Protein AF-A0AAD6T3C4-F1 (afdb_monomer_lite)

Sequence (75 aa):
MGRRPTEDDTYDYGLFLLNKLLNEQGRSLTDFPSMPMFRIDWDAHVDNPLIAEQLDYDKAEEHQRAEHNIALFND

pLDDT: mean 85.48, std 11.04, range [39.09, 95.5]

Organism: NCBI:txid1745969

Structure (mmCIF, N/CA/C/O backbone):
data_AF-A0AAD6T3C4-F1
#
_entry.id   AF-A0AAD6T3C4-F1
#
loop_
_atom_site.group_PDB
_atom_site.id
_atom_site.type_symbol
_atom_site.label_atom_id
_atom_site.label_alt_id
_atom_site.label_comp_id
_atom_site.label_asym_id
_atom_site.label_entity_id
_atom_site.label_seq_id
_atom_site.pdbx_PDB_ins_code
_atom_site.Cartn_x
_atom_site.Cartn_y
_atom_site.Cartn_z
_atom_site.occupancy
_atom_site.B_iso_or_equiv
_atom_site.auth_seq_id
_atom_site.auth_comp_id
_atom_site.auth_asym_id
_atom_site.auth_atom_id
_atom_site.pdbx_PDB_model_num
ATOM 1 N N . MET A 1 1 ? 17.409 -1.216 16.099 1.00 39.09 1 MET A N 1
ATOM 2 C CA . MET A 1 1 ? 18.058 -0.274 15.157 1.00 39.09 1 MET A CA 1
ATOM 3 C C . MET A 1 1 ? 17.469 -0.535 13.780 1.00 39.09 1 MET A C 1
ATOM 5 O O . MET A 1 1 ? 17.723 -1.601 13.237 1.00 39.09 1 MET A O 1
ATOM 9 N N . GLY A 1 2 ? 16.615 0.356 13.270 1.00 61.16 2 GLY A N 1
ATOM 10 C CA . GLY A 1 2 ? 16.022 0.199 11.938 1.00 61.16 2 GLY A CA 1
ATOM 11 C C . GLY A 1 2 ? 17.070 0.441 10.852 1.00 61.16 2 GLY A C 1
ATOM 12 O O . GLY A 1 2 ? 17.801 1.432 10.915 1.00 61.16 2 GLY A O 1
ATOM 13 N N . ARG A 1 3 ? 17.175 -0.471 9.882 1.00 73.75 3 ARG A N 1
ATOM 14 C CA . ARG A 1 3 ? 18.003 -0.273 8.687 1.00 73.75 3 ARG A CA 1
ATOM 15 C C . ARG A 1 3 ? 17.445 0.922 7.912 1.00 73.75 3 ARG A C 1
ATOM 17 O O . ARG A 1 3 ? 16.240 0.998 7.695 1.00 73.75 3 ARG A O 1
ATOM 24 N N . ARG A 1 4 ? 18.311 1.850 7.497 1.00 79.94 4 ARG A N 1
ATOM 25 C CA . ARG A 1 4 ? 17.904 2.908 6.563 1.00 79.94 4 ARG A CA 1
ATOM 26 C C . ARG A 1 4 ? 17.694 2.286 5.178 1.00 79.94 4 ARG A C 1
ATOM 28 O O . ARG A 1 4 ? 18.592 1.555 4.751 1.00 79.94 4 ARG A O 1
ATOM 35 N N . PRO A 1 5 ? 16.561 2.550 4.508 1.00 81.75 5 PRO A N 1
ATOM 36 C CA . PRO A 1 5 ? 16.334 2.048 3.160 1.00 81.75 5 PRO A CA 1
ATOM 37 C C . PRO A 1 5 ? 17.393 2.605 2.205 1.00 81.75 5 PRO A C 1
ATOM 39 O O . PRO A 1 5 ? 17.828 3.753 2.343 1.00 81.75 5 PRO A O 1
ATOM 42 N N . THR A 1 6 ? 17.846 1.767 1.277 1.00 91.50 6 THR A N 1
ATOM 43 C CA . THR A 1 6 ? 18.770 2.160 0.208 1.00 91.50 6 THR A CA 1
ATOM 44 C C . THR A 1 6 ? 18.010 2.774 -0.974 1.00 91.50 6 THR A C 1
ATOM 46 O O . THR A 1 6 ? 16.777 2.760 -1.030 1.00 91.50 6 THR A O 1
ATOM 49 N N . GLU A 1 7 ? 18.743 3.318 -1.947 1.00 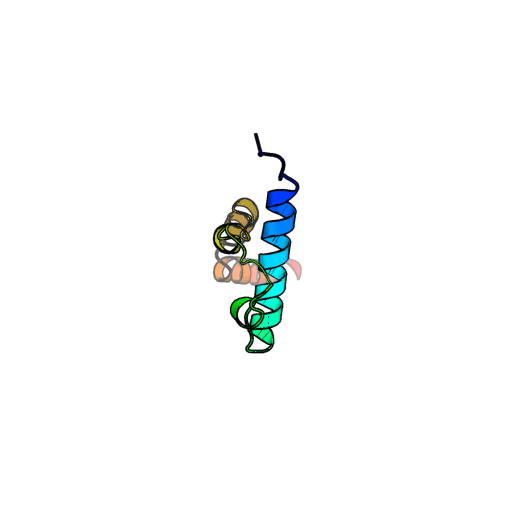92.19 7 GLU A N 1
ATOM 50 C CA . GLU A 1 7 ? 18.147 3.745 -3.220 1.00 92.19 7 GLU A CA 1
ATOM 51 C C . GLU A 1 7 ? 17.512 2.564 -3.967 1.00 92.19 7 GLU A C 1
ATOM 53 O O . GLU A 1 7 ? 16.407 2.698 -4.485 1.00 92.19 7 GLU A O 1
ATOM 58 N N . ASP A 1 8 ? 18.150 1.389 -3.934 1.00 92.56 8 ASP A N 1
ATOM 59 C CA . ASP A 1 8 ? 17.595 0.158 -4.508 1.00 92.56 8 ASP A CA 1
ATOM 60 C C . ASP A 1 8 ? 16.282 -0.248 -3.828 1.00 92.56 8 ASP A C 1
ATOM 62 O O . ASP A 1 8 ? 15.326 -0.592 -4.518 1.00 92.56 8 ASP A O 1
ATOM 66 N N . ASP A 1 9 ? 16.202 -0.157 -2.493 1.00 90.88 9 ASP A N 1
ATOM 67 C CA . ASP A 1 9 ? 14.968 -0.441 -1.748 1.00 90.88 9 ASP A CA 1
ATOM 68 C C . ASP A 1 9 ? 13.848 0.534 -2.167 1.00 90.88 9 ASP A C 1
ATOM 70 O O . ASP A 1 9 ? 12.691 0.146 -2.321 1.00 90.88 9 ASP A O 1
ATOM 74 N N . THR A 1 10 ? 14.197 1.803 -2.404 1.00 90.94 10 THR A N 1
ATOM 75 C CA . THR A 1 10 ? 13.250 2.835 -2.858 1.00 90.94 10 THR A CA 1
ATOM 76 C C . THR A 1 10 ? 12.756 2.559 -4.278 1.00 90.94 10 THR A C 1
ATOM 78 O O . THR A 1 10 ? 11.562 2.680 -4.557 1.00 90.94 10 THR A O 1
ATOM 81 N N . TYR A 1 11 ? 13.662 2.173 -5.178 1.00 94.44 11 TYR A N 1
ATOM 82 C CA . TYR A 1 11 ? 13.326 1.810 -6.552 1.00 94.44 11 TYR A CA 1
ATOM 83 C C . TYR A 1 11 ? 12.428 0.567 -6.602 1.00 94.44 11 TYR A C 1
ATOM 85 O O . TYR A 1 11 ? 11.402 0.571 -7.283 1.00 94.44 11 TYR A O 1
ATOM 93 N N . ASP A 1 12 ? 12.772 -0.465 -5.831 1.00 94.31 12 ASP A N 1
ATOM 94 C CA . ASP A 1 12 ? 12.005 -1.707 -5.729 1.00 94.31 12 ASP A CA 1
ATOM 95 C C . ASP A 1 12 ? 10.588 -1.462 -5.190 1.00 94.31 12 ASP A C 1
ATOM 97 O O . ASP A 1 12 ? 9.606 -1.939 -5.762 1.00 94.31 12 ASP A O 1
ATOM 101 N N . TYR A 1 13 ? 10.466 -0.630 -4.151 1.00 92.38 13 TYR A N 1
ATOM 102 C CA . TYR A 1 13 ? 9.171 -0.218 -3.614 1.00 92.38 13 TYR A CA 1
ATOM 103 C C . TYR A 1 13 ? 8.341 0.577 -4.633 1.00 92.38 13 TYR A C 1
ATOM 105 O O . TYR A 1 13 ? 7.130 0.387 -4.747 1.00 92.38 13 TYR A O 1
ATOM 113 N N . GLY A 1 14 ? 8.985 1.429 -5.437 1.00 93.75 14 GLY A N 1
ATOM 114 C CA . GLY A 1 14 ? 8.330 2.138 -6.536 1.00 93.75 14 GLY A CA 1
ATOM 115 C C . GLY A 1 14 ? 7.716 1.191 -7.572 1.00 93.75 14 GLY A C 1
ATOM 116 O O . GLY A 1 14 ? 6.571 1.386 -7.981 1.00 93.75 14 GLY A O 1
ATOM 117 N N . LEU A 1 15 ? 8.434 0.130 -7.954 1.00 95.50 15 LEU A N 1
ATOM 118 C CA . LEU A 1 15 ? 7.911 -0.909 -8.849 1.00 95.50 15 LEU A CA 1
ATOM 119 C C . LEU A 1 15 ? 6.718 -1.644 -8.228 1.00 95.50 15 LEU A C 1
ATOM 121 O O . LEU A 1 15 ? 5.722 -1.886 -8.906 1.00 95.50 15 LEU A O 1
ATOM 125 N N . PHE A 1 16 ? 6.779 -1.955 -6.935 1.00 94.56 16 PHE A N 1
ATOM 126 C CA . PHE A 1 16 ? 5.661 -2.565 -6.220 1.00 94.56 16 PHE A CA 1
ATOM 127 C C . PHE A 1 16 ? 4.397 -1.692 -6.253 1.00 94.56 16 PHE A C 1
ATOM 129 O O . PHE A 1 16 ? 3.319 -2.183 -6.597 1.00 94.56 16 PHE A O 1
ATOM 136 N N . LEU A 1 17 ? 4.526 -0.388 -5.982 1.00 93.88 17 LEU A N 1
ATOM 137 C CA . LEU A 1 17 ? 3.405 0.555 -6.052 1.00 93.88 17 LEU A CA 1
ATOM 138 C C . LEU A 1 17 ? 2.830 0.669 -7.469 1.00 93.88 17 LEU A C 1
ATOM 140 O O . LEU A 1 17 ? 1.612 0.657 -7.644 1.00 93.88 17 LEU A O 1
ATOM 144 N N . LEU A 1 18 ? 3.694 0.734 -8.485 1.00 95.06 18 LEU A N 1
ATOM 145 C CA . LEU A 1 18 ? 3.261 0.739 -9.883 1.00 95.06 18 LEU A CA 1
ATOM 146 C C . LEU A 1 18 ? 2.494 -0.537 -10.237 1.00 95.0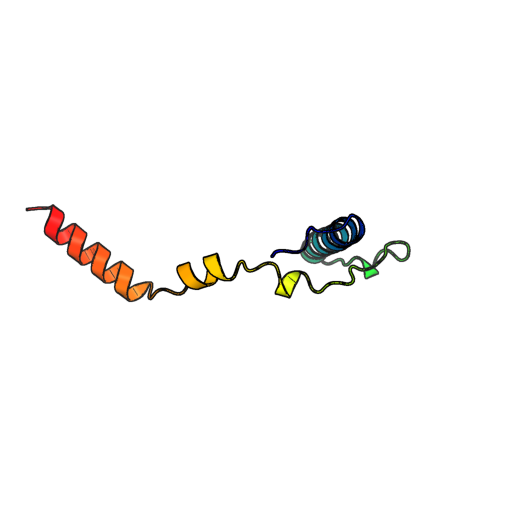6 18 LEU A C 1
ATOM 148 O O . LEU A 1 18 ? 1.451 -0.459 -10.880 1.00 95.06 18 LEU A O 1
ATOM 152 N N . ASN A 1 19 ? 2.964 -1.702 -9.788 1.00 94.88 19 ASN A N 1
ATOM 153 C CA . ASN A 1 19 ? 2.267 -2.960 -10.030 1.00 94.88 19 ASN A CA 1
ATOM 154 C C . ASN A 1 19 ? 0.888 -2.999 -9.357 1.00 94.88 19 ASN A C 1
ATOM 156 O O . ASN A 1 19 ? -0.059 -3.482 -9.970 1.00 94.88 19 ASN A O 1
ATOM 160 N N . LYS A 1 20 ? 0.743 -2.455 -8.140 1.00 93.06 20 LYS A N 1
ATOM 161 C CA . LYS A 1 20 ? -0.569 -2.328 -7.479 1.00 93.06 20 LYS A CA 1
ATOM 162 C C . LYS A 1 20 ? -1.544 -1.477 -8.293 1.00 93.06 20 LYS A C 1
ATOM 164 O O . LYS A 1 20 ? -2.654 -1.927 -8.556 1.00 93.06 20 LYS A O 1
ATOM 169 N N . LEU A 1 21 ? -1.105 -0.307 -8.761 1.00 94.75 21 LEU A N 1
ATOM 170 C CA . LEU A 1 21 ? -1.925 0.573 -9.604 1.00 94.75 21 LEU A CA 1
ATOM 171 C C . LEU A 1 21 ? -2.312 -0.084 -10.936 1.00 94.75 21 LEU A C 1
ATOM 173 O O . LEU A 1 21 ? -3.423 0.098 -11.429 1.00 94.75 21 LEU A O 1
ATOM 177 N N . LEU A 1 22 ? -1.405 -0.859 -11.534 1.00 95.06 22 LEU A N 1
ATOM 178 C CA . LEU A 1 22 ? -1.704 -1.614 -12.750 1.00 95.06 22 LEU A CA 1
ATOM 179 C C . LEU A 1 22 ? -2.727 -2.721 -12.486 1.00 95.06 22 LEU A C 1
ATOM 181 O O . LEU A 1 22 ? -3.651 -2.882 -13.286 1.00 95.06 22 LEU A O 1
ATOM 185 N N . ASN A 1 23 ? -2.608 -3.430 -11.361 1.00 94.25 23 ASN A N 1
ATOM 186 C CA . ASN A 1 23 ? -3.536 -4.497 -10.991 1.00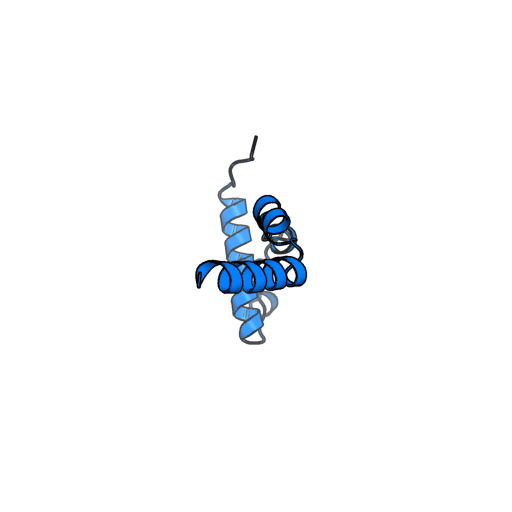 94.25 23 ASN A CA 1
ATOM 187 C C . ASN A 1 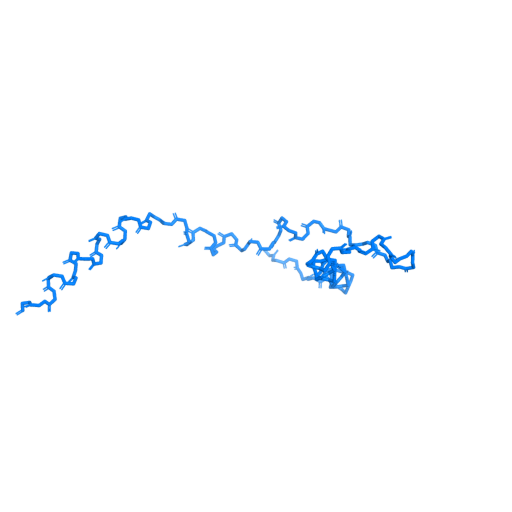23 ? -4.970 -3.967 -10.839 1.00 94.25 23 ASN A C 1
ATOM 189 O O . ASN A 1 23 ? -5.908 -4.626 -11.285 1.00 94.25 23 ASN A O 1
ATOM 193 N N . GLU A 1 24 ? -5.152 -2.755 -10.300 1.00 94.69 24 GLU A N 1
ATOM 194 C CA . GLU A 1 24 ? -6.461 -2.076 -10.235 1.00 94.69 24 GLU A CA 1
ATOM 195 C C . GLU A 1 24 ? -7.088 -1.853 -11.623 1.00 94.69 24 GLU A C 1
ATOM 197 O O . GLU A 1 24 ? -8.309 -1.811 -11.766 1.00 94.69 24 GLU A O 1
ATOM 202 N N . GLN A 1 25 ? -6.258 -1.747 -12.662 1.00 93.94 25 GLN A N 1
ATOM 203 C CA . GLN A 1 25 ? -6.655 -1.580 -14.063 1.00 93.94 25 GLN A CA 1
ATOM 204 C C . GLN A 1 25 ? -6.703 -2.921 -14.828 1.00 93.94 25 GLN A C 1
ATOM 206 O O . GLN A 1 25 ? -6.869 -2.926 -16.050 1.00 93.94 25 GLN A O 1
ATOM 211 N N . GLY A 1 26 ? -6.531 -4.059 -14.143 1.00 95.06 26 GLY A N 1
ATOM 212 C CA . GLY A 1 26 ? -6.494 -5.393 -14.753 1.00 95.06 26 GLY A CA 1
ATOM 213 C C . GLY A 1 26 ? -5.218 -5.693 -15.550 1.00 95.06 26 GLY A C 1
ATOM 214 O O . GLY A 1 26 ? -5.244 -6.545 -16.436 1.00 95.06 26 GLY A O 1
ATOM 215 N N . ARG A 1 27 ? -4.122 -4.980 -15.269 1.00 94.81 27 ARG A N 1
ATOM 216 C CA . ARG A 1 27 ? -2.792 -5.181 -15.866 1.00 94.81 27 ARG A CA 1
ATOM 217 C C . ARG A 1 27 ? -1.757 -5.506 -14.794 1.00 94.81 27 ARG A C 1
ATOM 219 O O . ARG A 1 27 ? -2.009 -5.325 -13.616 1.00 94.81 27 ARG A O 1
ATOM 226 N N . SER A 1 28 ? -0.565 -5.916 -15.196 1.00 94.19 28 SER A N 1
ATOM 227 C CA . SER A 1 28 ? 0.590 -6.078 -14.308 1.00 94.19 28 SER A CA 1
ATOM 228 C C . SER A 1 28 ? 1.858 -5.546 -14.977 1.00 94.19 28 SER A C 1
ATOM 230 O O . SER A 1 28 ? 1.902 -5.347 -16.192 1.00 94.19 28 SER A O 1
ATOM 232 N N . LEU A 1 29 ? 2.925 -5.326 -14.204 1.00 93.75 29 LEU A N 1
ATOM 233 C CA . LEU A 1 29 ? 4.247 -5.014 -14.753 1.00 93.75 29 LEU A CA 1
ATOM 234 C C . LEU A 1 29 ? 4.731 -6.059 -15.768 1.00 93.75 29 LEU A C 1
ATOM 236 O O . LEU A 1 29 ? 5.458 -5.707 -16.693 1.00 93.75 29 LEU A O 1
ATOM 240 N N . THR A 1 30 ? 4.278 -7.312 -15.662 1.00 93.81 30 THR A N 1
ATOM 241 C CA . THR A 1 30 ? 4.588 -8.366 -16.640 1.00 93.81 30 THR A CA 1
ATOM 242 C C . THR A 1 30 ? 4.088 -8.056 -18.051 1.00 93.81 30 THR A C 1
ATOM 244 O O . THR A 1 30 ? 4.635 -8.586 -19.016 1.00 93.81 30 THR A O 1
ATOM 247 N N . ASP A 1 31 ? 3.088 -7.181 -18.193 1.00 93.81 31 ASP A N 1
ATOM 248 C CA . ASP A 1 3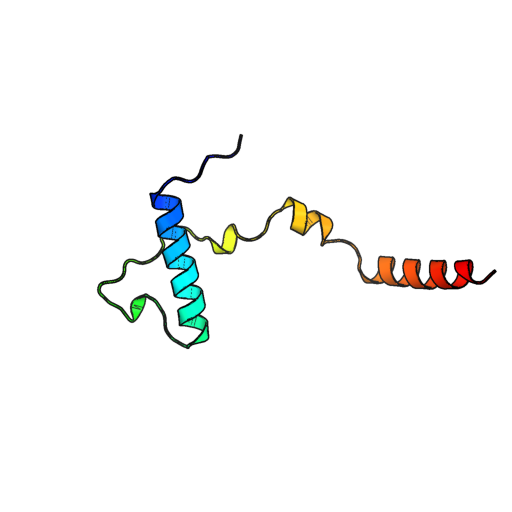1 ? 2.567 -6.744 -19.494 1.00 93.81 31 ASP A CA 1
ATOM 249 C C . ASP A 1 31 ? 3.515 -5.768 -20.217 1.00 93.81 31 ASP A C 1
ATOM 251 O O . ASP A 1 31 ? 3.279 -5.411 -21.374 1.00 93.81 31 ASP A O 1
ATOM 255 N N . PHE A 1 32 ? 4.597 -5.335 -19.558 1.00 91.94 32 PHE A N 1
ATOM 256 C CA . PHE A 1 32 ? 5.595 -4.401 -20.073 1.00 91.94 32 PHE A CA 1
ATOM 257 C C . PHE A 1 32 ? 6.984 -5.067 -20.062 1.00 91.94 32 PHE A C 1
ATOM 259 O O . PHE A 1 32 ? 7.722 -4.928 -19.092 1.00 91.94 32 PHE A O 1
ATOM 266 N N . PRO A 1 33 ? 7.406 -5.757 -21.141 1.00 88.56 33 PRO A N 1
ATOM 267 C CA . PRO A 1 33 ? 8.600 -6.617 -21.131 1.00 88.56 33 PRO A CA 1
ATOM 268 C C . PRO A 1 33 ? 9.931 -5.921 -20.799 1.00 88.56 33 PRO A C 1
ATOM 270 O O . PRO A 1 33 ? 10.895 -6.584 -20.429 1.00 88.56 33 PRO A O 1
ATOM 273 N N . SER A 1 34 ? 10.011 -4.597 -20.962 1.00 90.88 34 SER A N 1
ATOM 274 C CA . SER A 1 34 ? 11.191 -3.796 -20.615 1.00 90.88 34 SER A CA 1
ATOM 275 C C . SER A 1 34 ? 11.208 -3.318 -19.159 1.00 90.88 34 SER A C 1
ATOM 277 O O . SER A 1 34 ? 12.209 -2.746 -18.731 1.00 90.88 34 SER A O 1
ATOM 279 N N . MET A 1 35 ? 10.109 -3.485 -18.418 1.00 87.75 35 MET A N 1
ATOM 280 C CA . MET A 1 35 ? 10.012 -3.095 -17.014 1.00 87.75 35 MET A CA 1
ATOM 281 C C . MET A 1 35 ? 10.512 -4.232 -16.113 1.00 87.75 35 MET A C 1
ATOM 283 O O . MET A 1 35 ? 10.071 -5.372 -16.262 1.00 87.75 35 MET A O 1
ATOM 287 N N . PRO A 1 36 ? 11.412 -3.952 -15.156 1.00 92.19 36 PRO A N 1
ATOM 288 C CA . PRO A 1 36 ? 11.777 -4.924 -14.135 1.00 92.19 36 PRO A CA 1
ATOM 289 C C . PRO A 1 36 ? 10.616 -5.177 -13.161 1.00 92.19 36 PRO A C 1
ATOM 291 O O . PRO A 1 36 ? 9.791 -4.300 -12.911 1.00 92.19 36 PRO A O 1
ATOM 294 N N . MET A 1 37 ? 10.590 -6.373 -12.568 1.00 92.25 37 MET A N 1
ATOM 295 C CA . MET A 1 37 ? 9.706 -6.694 -11.443 1.00 92.25 37 MET A CA 1
ATOM 296 C C . MET A 1 37 ? 10.325 -6.230 -10.122 1.00 92.25 37 MET A C 1
ATOM 298 O O . MET A 1 37 ? 11.549 -6.269 -9.964 1.00 92.25 37 MET A O 1
ATOM 302 N N . PHE A 1 38 ? 9.473 -5.848 -9.167 1.00 92.50 38 PHE A N 1
ATOM 303 C CA . PHE A 1 38 ? 9.886 -5.692 -7.773 1.00 92.50 38 PHE A CA 1
ATOM 304 C C . PHE A 1 38 ? 10.321 -7.050 -7.199 1.00 92.50 38 PHE A C 1
ATOM 306 O O . PHE A 1 38 ? 9.845 -8.106 -7.625 1.00 92.50 38 PHE A O 1
ATOM 313 N N . ARG A 1 39 ? 11.262 -7.028 -6.259 1.00 92.69 39 ARG A N 1
ATOM 314 C CA . ARG A 1 39 ? 11.929 -8.209 -5.697 1.00 92.69 39 ARG A CA 1
ATOM 315 C C . ARG A 1 39 ? 11.487 -8.492 -4.274 1.00 92.69 39 ARG A C 1
ATOM 317 O O . ARG A 1 39 ? 11.461 -9.654 -3.878 1.00 92.69 39 ARG A O 1
ATOM 324 N N . ILE A 1 40 ? 11.207 -7.450 -3.498 1.00 89.06 40 ILE A N 1
ATOM 325 C CA . ILE A 1 40 ? 10.819 -7.576 -2.097 1.00 89.06 40 ILE A CA 1
ATOM 326 C C . ILE A 1 40 ? 9.302 -7.729 -2.026 1.00 89.06 40 ILE A C 1
ATOM 328 O O . ILE A 1 40 ? 8.558 -6.997 -2.676 1.00 89.06 40 ILE A O 1
ATOM 332 N N . ASP A 1 41 ? 8.839 -8.675 -1.212 1.00 84.88 41 ASP A N 1
ATOM 333 C CA . ASP A 1 41 ? 7.425 -8.787 -0.866 1.00 84.88 41 ASP A CA 1
ATOM 334 C C . ASP A 1 41 ? 7.046 -7.657 0.097 1.00 84.88 41 ASP A C 1
ATOM 336 O O . ASP A 1 41 ? 7.018 -7.808 1.319 1.00 84.88 41 ASP A O 1
ATOM 340 N N . TRP A 1 42 ? 6.827 -6.475 -0.471 1.00 86.94 42 TRP A N 1
ATOM 341 C CA . TRP A 1 42 ? 6.459 -5.295 0.292 1.00 86.94 42 TRP A CA 1
ATOM 342 C C . TRP A 1 42 ? 5.072 -5.418 0.914 1.00 86.94 42 TRP A C 1
ATOM 344 O O . TRP A 1 42 ? 4.837 -4.733 1.903 1.00 86.94 42 TRP A O 1
ATOM 354 N N . ASP A 1 43 ? 4.195 -6.298 0.409 1.00 82.69 43 ASP A N 1
ATOM 355 C CA . ASP A 1 43 ? 2.882 -6.557 1.011 1.00 82.69 43 ASP A CA 1
ATOM 356 C C . ASP A 1 43 ? 3.017 -7.129 2.428 1.00 82.69 43 ASP A C 1
ATOM 358 O O . ASP A 1 43 ? 2.312 -6.695 3.337 1.00 82.69 43 ASP A O 1
ATOM 362 N N . ALA A 1 44 ? 4.011 -7.989 2.661 1.00 78.06 44 ALA A N 1
ATOM 363 C CA . ALA A 1 44 ? 4.340 -8.499 3.994 1.00 78.06 44 ALA A CA 1
ATOM 364 C C . ALA A 1 44 ? 4.912 -7.432 4.955 1.00 78.06 44 ALA A C 1
ATOM 366 O O . ALA A 1 44 ? 5.076 -7.693 6.148 1.00 78.06 44 ALA A O 1
ATOM 367 N N . HIS A 1 45 ? 5.239 -6.239 4.450 1.00 70.12 45 HIS A N 1
ATOM 368 C CA . HIS A 1 45 ? 5.885 -5.158 5.196 1.00 70.12 45 HIS A CA 1
ATOM 369 C C . HIS A 1 45 ? 5.045 -3.872 5.294 1.00 70.12 45 HIS A C 1
ATOM 371 O O . HIS A 1 45 ? 5.513 -2.906 5.900 1.00 70.12 45 HIS A O 1
ATOM 377 N N . VAL A 1 46 ? 3.834 -3.827 4.717 1.00 64.38 46 VAL A N 1
ATOM 378 C CA . VAL A 1 46 ? 2.974 -2.621 4.751 1.00 64.38 46 VAL A CA 1
ATOM 379 C C . VAL A 1 46 ? 2.351 -2.415 6.128 1.00 64.38 46 VAL A C 1
ATOM 381 O O . VAL A 1 46 ? 2.156 -1.273 6.549 1.00 64.38 46 VAL A O 1
ATOM 384 N N . ASP A 1 47 ? 2.072 -3.500 6.852 1.00 64.75 47 ASP A N 1
ATOM 385 C CA . ASP A 1 47 ? 1.498 -3.394 8.186 1.00 64.75 47 ASP A CA 1
ATOM 386 C C . ASP A 1 47 ? 2.561 -2.957 9.190 1.00 64.75 47 ASP A C 1
ATOM 388 O O . ASP A 1 47 ? 3.537 -3.657 9.465 1.00 64.75 47 ASP A O 1
ATOM 392 N N . ASN A 1 48 ? 2.357 -1.772 9.769 1.00 71.50 48 ASN A N 1
ATOM 393 C CA . ASN A 1 48 ? 3.117 -1.344 10.930 1.00 71.50 48 ASN A CA 1
ATOM 394 C C . ASN A 1 48 ? 2.631 -2.174 12.129 1.00 71.50 48 ASN A C 1
ATOM 396 O O . ASN A 1 48 ? 1.512 -1.942 12.590 1.00 71.50 48 ASN A O 1
ATOM 400 N N . PRO A 1 49 ? 3.445 -3.099 12.667 1.00 69.38 49 PRO A N 1
ATOM 401 C CA . PRO A 1 49 ? 3.000 -4.024 13.705 1.00 69.38 49 PRO A CA 1
ATOM 402 C C . PRO A 1 49 ? 2.535 -3.299 14.971 1.00 69.38 49 PRO A C 1
ATOM 404 O O . PRO A 1 49 ? 1.618 -3.767 15.631 1.00 69.38 49 PRO A O 1
ATOM 407 N N . LEU A 1 50 ? 3.100 -2.122 15.268 1.00 73.19 50 LEU A N 1
ATOM 408 C CA . LEU A 1 50 ? 2.660 -1.298 16.395 1.00 73.19 50 LEU A CA 1
ATOM 409 C C . LEU A 1 50 ? 1.257 -0.730 16.162 1.00 73.19 50 LEU A C 1
ATOM 411 O O . LEU A 1 50 ? 0.470 -0.635 17.092 1.00 73.19 50 LEU A O 1
ATOM 415 N N . ILE A 1 51 ? 0.935 -0.342 14.925 1.00 76.00 51 ILE A N 1
ATOM 416 C CA . ILE A 1 51 ? -0.407 0.145 14.583 1.00 76.00 51 ILE A CA 1
ATOM 417 C C . ILE A 1 51 ? -1.388 -1.027 14.556 1.00 76.00 51 ILE A C 1
ATOM 419 O O . ILE A 1 51 ? -2.483 -0.898 15.088 1.00 76.00 51 ILE A O 1
ATOM 423 N N . ALA A 1 52 ? -0.992 -2.169 13.992 1.00 77.38 52 ALA A N 1
ATOM 424 C CA . ALA A 1 52 ? -1.813 -3.374 13.965 1.00 77.38 52 ALA A CA 1
ATOM 425 C C . ALA A 1 52 ? -2.180 -3.844 15.384 1.00 77.38 52 ALA A C 1
ATOM 427 O O . ALA A 1 52 ? -3.353 -4.080 15.647 1.00 77.38 52 ALA A O 1
ATOM 428 N N . GLU A 1 53 ? -1.218 -3.875 16.314 1.00 78.62 53 GLU A N 1
ATOM 429 C CA . GLU A 1 53 ? -1.457 -4.204 17.728 1.00 78.62 53 GLU A CA 1
ATOM 430 C C . GLU A 1 53 ? -2.469 -3.249 18.377 1.00 78.62 53 GLU A C 1
ATOM 432 O O . GLU A 1 53 ? -3.380 -3.684 19.071 1.00 78.62 53 GLU A O 1
ATOM 437 N N . GLN A 1 54 ? -2.357 -1.942 18.121 1.00 80.44 54 GLN A N 1
ATOM 438 C CA . GLN A 1 54 ? -3.305 -0.961 18.663 1.00 80.44 54 GLN A CA 1
ATOM 439 C C . GLN A 1 54 ? -4.694 -1.030 18.009 1.00 80.44 54 GLN A C 1
ATOM 441 O O . GLN A 1 54 ? -5.655 -0.514 18.573 1.00 80.44 54 GLN A O 1
ATOM 446 N N . LEU A 1 55 ? -4.814 -1.627 16.821 1.00 79.94 55 LEU A N 1
ATOM 447 C CA . LEU A 1 55 ? -6.081 -1.793 16.104 1.00 79.94 55 LEU A CA 1
ATOM 448 C C . LEU A 1 55 ? -6.770 -3.138 16.384 1.00 79.94 55 LEU A C 1
ATOM 450 O O . LEU A 1 55 ? -7.941 -3.284 16.025 1.00 79.94 55 LEU A O 1
ATOM 454 N N . ASP A 1 56 ? -6.087 -4.078 17.041 1.00 84.81 56 ASP A N 1
ATOM 455 C CA . ASP A 1 56 ? -6.590 -5.407 17.416 1.00 84.81 56 ASP A CA 1
ATOM 456 C C . ASP A 1 56 ? -7.289 -5.416 18.792 1.00 84.81 56 ASP A C 1
ATOM 458 O O . ASP A 1 56 ? -7.130 -6.325 19.603 1.00 84.81 56 ASP A O 1
ATOM 462 N N . TYR A 1 57 ? -8.053 -4.366 19.096 1.00 84.94 57 TYR A N 1
ATOM 463 C CA . TYR A 1 57 ? -8.902 -4.328 20.289 1.00 84.94 57 TYR A CA 1
ATOM 464 C C . TYR A 1 57 ? -10.309 -4.860 19.984 1.00 84.94 57 TYR A C 1
ATOM 466 O O . TYR A 1 57 ? -10.780 -4.819 18.841 1.00 84.94 57 TYR A O 1
ATOM 474 N N . ASP A 1 58 ? -11.019 -5.319 21.019 1.00 87.81 58 ASP A N 1
ATOM 475 C CA . ASP A 1 58 ? -12.407 -5.759 20.882 1.00 87.81 58 ASP A CA 1
ATOM 476 C C . ASP A 1 58 ? -13.327 -4.558 20.615 1.00 87.81 58 ASP A C 1
ATOM 478 O O . ASP A 1 58 ? -13.719 -3.797 21.503 1.00 87.81 58 ASP A O 1
ATOM 482 N N . LYS A 1 59 ? -13.680 -4.388 19.340 1.00 90.44 59 LYS A N 1
ATOM 483 C CA . LYS A 1 59 ? -14.546 -3.300 18.872 1.00 90.44 59 LYS A CA 1
ATOM 484 C C . LYS A 1 59 ? -15.957 -3.383 19.450 1.00 90.44 59 LYS A C 1
ATOM 486 O O . LYS A 1 59 ? -16.603 -2.346 19.580 1.00 90.44 59 LYS A O 1
ATOM 491 N N . ALA A 1 60 ? -16.450 -4.582 19.765 1.00 90.06 60 ALA A N 1
ATOM 492 C CA . ALA A 1 60 ? -17.774 -4.752 20.350 1.00 90.06 60 ALA A CA 1
ATOM 493 C C . ALA A 1 60 ? -17.769 -4.331 21.823 1.00 90.06 60 ALA A C 1
ATOM 495 O O . ALA A 1 60 ? -18.679 -3.620 22.251 1.00 90.06 60 ALA A O 1
ATOM 496 N N . GLU A 1 61 ? -16.727 -4.700 22.570 1.00 91.56 61 GLU A N 1
ATOM 497 C CA . GLU A 1 61 ? -16.549 -4.256 23.955 1.00 91.56 61 GLU A CA 1
ATOM 498 C C . GLU A 1 61 ? -16.416 -2.727 24.041 1.00 91.56 61 GLU A C 1
ATOM 500 O O . GLU A 1 61 ? -17.113 -2.086 24.830 1.00 91.56 61 GLU A O 1
ATOM 505 N N . GLU A 1 62 ? -15.583 -2.117 23.194 1.00 88.06 62 GLU A N 1
ATOM 506 C CA . GLU A 1 62 ? -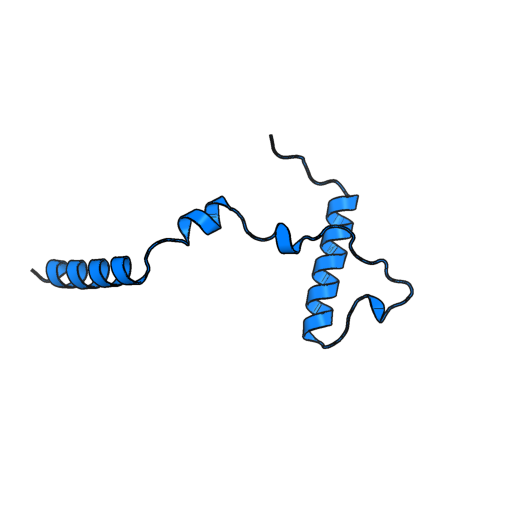15.420 -0.657 23.172 1.00 88.06 62 GLU A CA 1
ATOM 507 C C . GLU A 1 62 ? -16.706 0.071 22.762 1.00 88.06 62 GLU A C 1
ATOM 509 O O . GLU A 1 62 ? -17.033 1.119 23.323 1.00 88.06 62 GLU A O 1
ATOM 514 N N . HIS A 1 63 ? -17.494 -0.503 21.850 1.00 89.62 63 HIS A N 1
ATOM 515 C CA . HIS A 1 63 ? -18.801 0.049 21.501 1.00 89.62 63 HIS A CA 1
ATOM 516 C C . HIS A 1 63 ? -19.767 0.033 22.695 1.00 89.62 63 HIS A C 1
ATOM 518 O O . HIS A 1 63 ? -20.379 1.056 23.000 1.00 89.62 63 HIS A O 1
ATOM 524 N N . GLN A 1 64 ? -19.845 -1.082 23.427 1.00 91.31 64 GLN A N 1
ATOM 525 C CA . GLN A 1 64 ? -20.688 -1.194 24.624 1.00 91.31 64 GLN A CA 1
ATOM 526 C C . GLN A 1 64 ? -20.260 -0.216 25.725 1.00 91.31 64 GLN A C 1
ATOM 528 O O . GLN A 1 64 ? -21.102 0.414 26.368 1.00 91.31 64 GLN A O 1
ATOM 533 N N . ARG A 1 65 ? -18.948 -0.048 25.930 1.00 89.00 65 ARG A N 1
ATOM 534 C CA . ARG A 1 65 ? -18.402 0.938 26.874 1.00 89.00 65 ARG A CA 1
ATOM 535 C C . ARG A 1 65 ? -18.767 2.361 26.471 1.00 89.00 65 ARG A C 1
ATOM 537 O O . ARG A 1 65 ? -19.150 3.152 27.330 1.00 89.00 65 ARG A O 1
ATOM 544 N N . ALA A 1 66 ? -18.683 2.687 25.183 1.00 88.31 66 ALA A N 1
ATOM 545 C CA . ALA A 1 66 ? -19.075 3.997 24.678 1.00 88.31 66 ALA A CA 1
ATOM 546 C C . ALA A 1 66 ? -20.566 4.277 24.929 1.00 88.31 66 ALA A C 1
ATOM 548 O O . ALA A 1 66 ? -20.897 5.338 25.454 1.00 88.31 66 ALA A O 1
ATOM 549 N N . GLU A 1 67 ? -21.455 3.324 24.632 1.00 90.31 67 GLU A N 1
ATOM 550 C CA . GLU A 1 67 ? -22.894 3.455 24.904 1.00 90.31 67 GLU A CA 1
ATOM 551 C C . GLU A 1 67 ? -23.186 3.649 26.398 1.00 90.31 67 GLU A C 1
ATOM 553 O O . GLU A 1 67 ? -23.945 4.545 26.775 1.00 90.31 67 GLU A O 1
ATOM 558 N N . HIS A 1 68 ? -22.540 2.858 27.259 1.00 87.56 68 HIS A N 1
ATOM 559 C CA . HIS A 1 68 ? -22.664 2.987 28.709 1.00 87.56 68 HIS A CA 1
ATOM 560 C C . HIS A 1 68 ? -22.208 4.365 29.209 1.00 87.56 68 HIS A C 1
ATOM 562 O O . HIS A 1 68 ? -22.914 5.016 29.980 1.00 87.56 68 HIS A O 1
ATOM 568 N N . ASN A 1 69 ? -21.059 4.843 28.732 1.00 86.56 69 ASN A N 1
ATOM 569 C CA . ASN A 1 69 ? -20.507 6.138 29.123 1.00 86.56 69 ASN A CA 1
ATOM 570 C C . ASN A 1 69 ? -21.368 7.311 28.631 1.00 86.56 69 ASN A C 1
ATOM 572 O O . ASN A 1 69 ? -21.538 8.284 29.359 1.00 86.56 69 ASN A O 1
ATOM 576 N N . ILE A 1 70 ? -21.945 7.221 27.426 1.00 88.56 70 ILE A N 1
ATOM 577 C CA . ILE A 1 70 ? -22.894 8.222 26.913 1.00 88.56 70 ILE A CA 1
ATOM 578 C C . ILE A 1 70 ? -24.140 8.289 27.802 1.00 88.56 70 ILE A C 1
ATOM 580 O O . ILE A 1 70 ? -24.623 9.383 28.092 1.00 88.56 70 ILE A O 1
ATOM 584 N N . ALA A 1 71 ? -24.652 7.143 28.256 1.00 85.06 71 ALA A N 1
ATOM 585 C CA . ALA A 1 71 ? -25.798 7.108 29.160 1.00 85.06 71 ALA A CA 1
ATOM 586 C C . ALA A 1 71 ? -25.495 7.779 30.514 1.00 85.06 71 ALA A C 1
ATOM 588 O O . ALA A 1 71 ? -26.352 8.482 31.039 1.00 85.06 71 ALA A O 1
ATOM 589 N N . LEU A 1 72 ? -24.274 7.620 31.037 1.00 80.88 72 LEU A N 1
ATOM 590 C CA . LEU A 1 72 ? -23.797 8.253 32.277 1.00 80.88 72 LEU A CA 1
ATOM 591 C C . LEU A 1 72 ? -23.519 9.760 32.154 1.00 80.88 72 LEU A C 1
ATOM 593 O O . LEU A 1 72 ? -23.524 10.457 33.161 1.00 80.88 72 LEU A O 1
ATOM 597 N N . PHE A 1 73 ? -23.262 10.271 30.948 1.00 71.50 73 PHE A N 1
ATOM 598 C CA . PHE A 1 73 ? -22.948 11.688 30.714 1.00 71.50 73 PHE A CA 1
ATOM 599 C C . PHE A 1 73 ? -24.174 12.620 30.731 1.00 71.50 73 PHE A C 1
ATOM 601 O O . PHE A 1 73 ? -23.999 13.835 30.669 1.00 71.50 73 PHE A O 1
ATOM 608 N N . ASN A 1 74 ? -25.393 12.070 30.769 1.00 63.59 74 ASN A N 1
ATOM 609 C CA . ASN A 1 74 ? -26.652 12.827 30.745 1.00 63.59 74 ASN A CA 1
ATOM 610 C C . ASN A 1 74 ? -27.321 12.982 32.132 1.00 63.59 74 ASN A C 1
ATOM 612 O O . ASN A 1 74 ? -28.502 13.334 32.178 1.00 63.59 74 ASN A O 1
ATOM 616 N N . ASP A 1 75 ? -26.587 12.736 33.222 1.00 51.41 75 ASP A N 1
ATOM 617 C CA . ASP A 1 75 ? -26.933 13.159 34.596 1.00 51.41 75 ASP A CA 1
ATOM 618 C C . ASP A 1 75 ? -26.240 14.491 34.950 1.00 51.41 75 ASP A C 1
ATOM 620 O O . ASP A 1 75 ? -26.844 15.299 35.697 1.00 51.41 75 ASP A O 1
#

Secondary structure (DSSP, 8-state):
-PPPPPHHHHHHHHHHHHHHHHHHTT--GGGSTTSPPP-S-GGGGSS-HHHHHHH-S-HHHHHHHHHHHHHHTT-

Foldseek 3Di:
DDDDDDPLNVVLVVLVVVQVVQVVVVHGLVVPVPDDHRDDPCVVVPDPVVVVVVVPDDPVVVVVVVVVVVVVVVD

Radius of gyration: 21.2 Å; chains: 1; bounding box: 46×22×56 Å

=== Feature glossary ===
Legend for the data blocks above and below:

— What the protein is —

The amino-acid sequence is the protein's primary structure: the linear order of residues from the N-terminus to the C-terminus, written in one-letter code. Everything else here — the 3D coordinates, the secondary structure, the domain annotations — is ultimately a consequence of this string.

Functional annotations link the protein to curated databases. InterPro entries identify conserved domains and families by matching the sequence against member-database signatures (Pfam, PROSITE, CDD, …). Gene Ontology (GO) terms describe molecular function, biological process, and cellular component in a controlled vocabulary. CATH places the structure in a hierarchical fold classification (Class/Architecture/Topology/Homologous-superfamily). The organism is the source species.

— Where its atoms are —

Atomic coordinates in PDBx/mmCIF format — the same representation the Protein Data Bank distributes. Each line of the _atom_site loop places one backbone atom in Cartesian space (units: ångströms, origin: arbitrary).

The six renders are orthographic views along the three Cartesian axes in both directions. Representation (cartoon, sticks, or surface) and color scheme (sequence-rainbow or by-chain) vary across proteins so the training set covers all the common visualization conventions.

— Local backbone conformation —

Eight-state secondary structure (DSSP): H is the canonical α-helix, G the tighter 3₁₀-helix, I the wider π-helix; E/B are β-structure, T and S are turns and bends, and '-' is everything else. DSSP derives these from the pattern of main-chain N–H···O=C hydrogen bonds, not from the sequence.

Three-state secondary structure (P-SEA) collapses the eight DSSP classes into helix (a), strand (b), and coil (c). P-SEA assigns these from Cα geometry alone — distances and angles — without requiring backbone oxygens, so it works on any Cα trace.

φ (phi) and ψ (psi) are the two rotatable backbone dihedrals per residue: φ is the C(i-1)–N–Cα–C torsion, ψ is the N–Cα–C–N(i+1) torsion, both in degrees on (−180°, 180°]. α-helical residues cluster near (−60°, −45°); β-strand residues near (−120°, +130°). A Ramachandran plot is simply a scatter of (φ, ψ) for every residue.

— Global shape and packing —

The geometric summary reports three shape descriptors. Rg (radius of gyration) measures how spread out the Cα atoms are about their centre of mass; compact globular proteins have small Rg, elongated or unfolded ones large. Cα contacts (<8 Å, |i−j|>4) count long-range residue pairs in spatial proximity — high for tightly packed folds, near zero for rods or random coil. The bounding-box extents give the protein's footprint along x, y, z in Å.

SASA measures how much of the protein is reachable by solvent. It is computed by rolling a water-sized probe over the atomic surface and summing the exposed area (Å²). Per-residue SASA distinguishes core (buried, low SASA) from surface (exposed, high SASA) residues; total SASA is a whole-molecule size measure.

Plot images: a contact map (which residues are close in 3D, as an N×N binary image), a Ramachandran scatter (backbone torsion angles, revealing secondary-structure composition at a glance), and — for AlphaFold structures — a PAE heatmap (pairwise prediction confidence).

— Structural neighborhood —

A 3Di character summarizes, for each residue, the relative orientation of the Cα frame of its nearest spatial neighbor. Because it encodes fold topology rather than chemistry, 3Di alignments detect remote structural similarity that sequence alignment misses.

The Foldseek neighbor list gives the closest experimentally determined structures in the PDB, ranked by structural alignment. TM-score near 1 means near-identical fold; near 0.3 means only rough topology match. This is how one finds what a novel AlphaFold prediction most resembles in the solved-structure universe.

— Confidence and disorder —

For AlphaFold models, the B-factor field carries pLDDT — the model's own estimate of local accuracy on a 0–100 scale. Regions with pLDDT<50 should be treated as essentially unmodeled; they often correspond to intrinsically disordered segments.

Crystallographic B-factors measure how much each atom's electron density is smeared out, in Å². They rise in mobile loops and surface residues and fall in the buried interior. In AlphaFold models this column is repurposed to hold pLDDT instead.

Predicted Aligned Error (PAE) is an AlphaFold confidence matrix: entry (i, j) is the expected error in the position of residue j, in ångströms, when the prediction is superimposed on the true structure at residue i. Low PAE within a block of residues means that block is internally rigid and well-predicted; high PAE between two blocks means their relative placement is uncertain even if each block individually is confident.